Protein AF-A0A4T0P4G0-F1 (afdb_monomer_lite)

Secondary structure (DSSP, 8-state):
---TT-TT-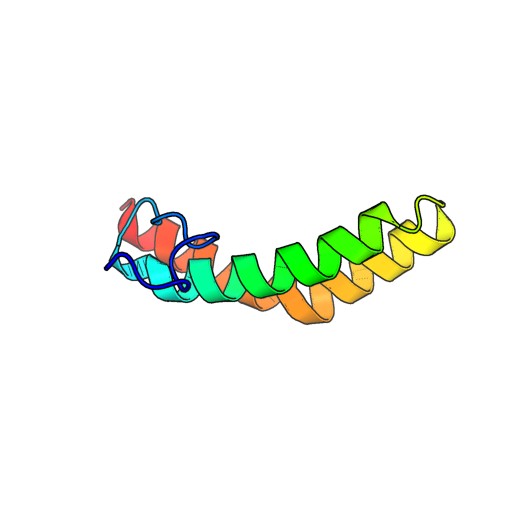PPPSSGGGHHHHHHHHHHHHHHHHHHHHT-SHHHHHHHHHHHIIIIIHHHHHHHHHHHHHT-

Radius of gyration: 14.37 Å; chains: 1; bounding box: 45×16×38 Å

Organism: NCBI:txid1708541

Foldseek 3Di:
DPDPPPVQQDADPDNVLSVLVSLLSVQCVVLVVVCVVDPDPVVVVVSVVVCCVGRVVSVVVSVVVVVVVVD

Structure (mmCIF, N/CA/C/O backbone):
data_AF-A0A4T0P4G0-F1
#
_entry.id   AF-A0A4T0P4G0-F1
#
loop_
_atom_site.group_PDB
_atom_site.id
_atom_site.type_symbol
_atom_site.label_atom_id
_atom_site.label_alt_id
_atom_site.label_comp_id
_atom_site.label_asym_id
_atom_site.label_entity_id
_atom_site.label_seq_id
_atom_site.pdbx_PDB_ins_code
_atom_site.Cartn_x
_atom_site.Cartn_y
_atom_site.Cartn_z
_atom_site.occupancy
_atom_site.B_iso_or_equiv
_atom_site.auth_seq_id
_atom_site.auth_comp_id
_atom_site.auth_asym_id
_atom_site.auth_atom_id
_atom_site.pdbx_PDB_model_num
ATOM 1 N N . MET A 1 1 ? -29.731 -7.278 -7.154 1.00 36.12 1 MET A N 1
ATOM 2 C CA . MET A 1 1 ? -28.837 -6.282 -7.780 1.00 36.12 1 MET A CA 1
ATOM 3 C C . MET A 1 1 ? -27.645 -6.117 -6.855 1.00 36.12 1 MET A C 1
ATOM 5 O O . MET A 1 1 ? -27.654 -5.246 -6.000 1.00 36.12 1 MET A O 1
ATOM 9 N N . THR A 1 2 ? -26.678 -7.028 -6.923 1.00 44.88 2 THR A N 1
ATOM 10 C CA . THR A 1 2 ? -25.392 -6.842 -6.244 1.00 44.88 2 THR A CA 1
ATOM 11 C C . THR A 1 2 ? -24.595 -5.890 -7.124 1.00 44.88 2 THR A C 1
ATOM 13 O O . THR A 1 2 ? -24.218 -6.264 -8.233 1.00 44.88 2 THR A O 1
ATOM 16 N N . SER A 1 3 ? -24.481 -4.632 -6.696 1.00 46.78 3 SER A N 1
ATOM 17 C CA . SER A 1 3 ? -23.747 -3.589 -7.412 1.00 46.78 3 SER A CA 1
ATOM 18 C C . SER A 1 3 ? -22.354 -4.078 -7.800 1.00 46.78 3 SER A C 1
ATOM 20 O O . SER A 1 3 ? -21.659 -4.688 -6.990 1.00 46.78 3 SER A O 1
ATOM 22 N N . GLU A 1 4 ? -21.922 -3.720 -9.007 1.00 48.47 4 GLU A N 1
ATOM 23 C CA . GLU A 1 4 ? -20.583 -3.923 -9.585 1.00 48.47 4 GLU A CA 1
ATOM 24 C C . GLU A 1 4 ? -19.414 -3.360 -8.728 1.00 48.47 4 GLU A C 1
ATOM 26 O O . GLU A 1 4 ? -18.264 -3.379 -9.149 1.00 48.47 4 GLU A O 1
ATOM 31 N N . SER A 1 5 ? -19.674 -2.880 -7.504 1.00 54.62 5 SER A N 1
ATOM 32 C CA . SER A 1 5 ? -18.717 -2.290 -6.559 1.00 54.62 5 SER A CA 1
ATOM 33 C C . SER A 1 5 ? -18.128 -3.252 -5.513 1.00 54.62 5 SER A C 1
ATOM 35 O O . SER A 1 5 ? -17.322 -2.808 -4.693 1.00 54.62 5 SER A O 1
ATOM 37 N N . GLU A 1 6 ? -18.554 -4.519 -5.484 1.00 55.72 6 GLU A N 1
ATOM 38 C CA . GLU A 1 6 ? -18.189 -5.509 -4.446 1.00 55.72 6 GLU A CA 1
ATOM 39 C C . GLU A 1 6 ? -17.020 -6.425 -4.853 1.00 55.72 6 GLU A C 1
ATOM 41 O O . GLU A 1 6 ? -16.342 -6.996 -3.999 1.00 55.72 6 GLU A O 1
ATOM 46 N N . PHE A 1 7 ? -16.747 -6.556 -6.156 1.00 52.44 7 PHE A N 1
ATOM 47 C CA . PHE A 1 7 ? -15.705 -7.444 -6.676 1.00 52.44 7 PHE A CA 1
ATOM 48 C C . PHE A 1 7 ? -14.318 -6.821 -6.440 1.00 52.44 7 PHE A C 1
ATOM 50 O O . PHE A 1 7 ? -13.786 -6.098 -7.278 1.00 52.44 7 PHE A O 1
ATOM 57 N N . GLY A 1 8 ? -13.774 -7.030 -5.239 1.00 58.03 8 GLY A N 1
ATOM 58 C CA . GLY A 1 8 ? -12.469 -6.515 -4.807 1.00 58.03 8 GLY A CA 1
ATOM 59 C C . GLY A 1 8 ? -12.459 -5.856 -3.426 1.00 58.03 8 GLY A C 1
ATOM 60 O O . GLY A 1 8 ? -11.393 -5.461 -2.962 1.00 58.03 8 GLY A O 1
ATOM 61 N N . LYS A 1 9 ? -13.613 -5.740 -2.755 1.00 70.31 9 LYS A N 1
ATOM 62 C CA . LYS A 1 9 ? -13.700 -5.246 -1.374 1.00 70.31 9 LYS A CA 1
ATOM 63 C C . LYS A 1 9 ? -13.990 -6.400 -0.427 1.00 70.31 9 LYS A C 1
ATOM 65 O O . LYS A 1 9 ? -15.140 -6.687 -0.108 1.00 70.31 9 LYS A O 1
ATOM 70 N N . SER A 1 10 ? -12.935 -7.066 0.021 1.00 84.88 10 SER A N 1
ATOM 71 C CA . SER A 1 10 ? -13.057 -8.016 1.126 1.00 84.88 10 SER A CA 1
ATOM 72 C C . SER A 1 10 ? -13.228 -7.247 2.432 1.00 84.88 10 SER A C 1
ATOM 74 O O . SER A 1 10 ? -12.507 -6.278 2.675 1.00 84.88 10 SER A O 1
ATOM 76 N N . ALA A 1 11 ? -14.151 -7.689 3.285 1.00 89.25 11 ALA A N 1
ATOM 77 C CA . ALA A 1 11 ? -14.285 -7.122 4.619 1.00 89.25 11 ALA A CA 1
ATOM 78 C C . ALA A 1 11 ? -12.974 -7.282 5.411 1.00 89.25 11 ALA A C 1
ATOM 80 O O . ALA A 1 11 ? -12.260 -8.282 5.288 1.00 89.25 11 ALA A O 1
ATOM 81 N N . SER A 1 12 ? -12.652 -6.266 6.203 1.00 91.31 12 SER A N 1
ATOM 82 C CA . SER A 1 12 ? -11.612 -6.305 7.224 1.00 91.31 12 SER A CA 1
ATOM 83 C C . SER A 1 12 ? -12.063 -7.161 8.416 1.00 91.31 12 SER A C 1
ATOM 85 O O . SER A 1 12 ? -13.255 -7.425 8.580 1.00 91.31 12 SER A O 1
ATOM 87 N N . LEU A 1 13 ? -11.106 -7.586 9.251 1.00 90.31 13 LEU A N 1
ATOM 88 C CA . LEU A 1 13 ? -11.381 -8.304 10.502 1.00 90.31 13 LEU A CA 1
ATOM 89 C C . LEU A 1 13 ? -12.259 -7.471 11.446 1.00 90.31 13 LEU A C 1
ATOM 91 O O . LEU A 1 13 ? -13.240 -7.980 11.977 1.00 90.31 13 LEU A O 1
ATOM 95 N N . ASP A 1 14 ? -11.934 -6.185 11.594 1.00 90.25 14 ASP A N 1
ATOM 96 C CA . ASP A 1 14 ? -12.827 -5.188 12.180 1.00 90.25 14 ASP A CA 1
ATOM 97 C C . ASP A 1 14 ? -13.456 -4.345 11.063 1.00 90.25 14 ASP A C 1
ATOM 99 O O . ASP A 1 14 ? -12.754 -3.767 10.223 1.00 90.25 14 ASP A O 1
ATOM 103 N N . SER A 1 15 ? -14.789 -4.267 11.072 1.00 91.56 15 SER A N 1
ATOM 104 C CA . SER A 1 15 ? -15.585 -3.461 10.147 1.00 91.56 15 SER A CA 1
ATOM 105 C C . SER A 1 15 ? -15.25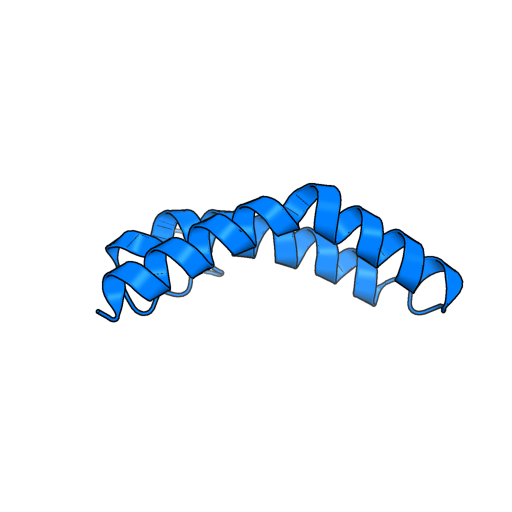8 -1.964 10.185 1.00 91.56 15 SER A C 1
ATOM 107 O O . SER A 1 15 ? -15.368 -1.303 9.149 1.00 91.56 15 SER A O 1
ATOM 109 N N . SER A 1 16 ? -14.801 -1.438 11.328 1.00 93.25 16 SER A N 1
ATOM 110 C CA . SER A 1 16 ? -14.352 -0.047 11.473 1.00 93.25 16 SER A CA 1
ATOM 111 C C . SER A 1 16 ? -13.140 0.262 10.583 1.00 93.25 16 SER A C 1
ATOM 113 O O . SER A 1 16 ? -12.963 1.396 10.137 1.00 93.25 16 SER A O 1
ATOM 115 N N . CYS A 1 17 ? -12.360 -0.765 10.225 1.00 95.88 17 CYS A N 1
ATOM 116 C CA . CYS A 1 17 ? -11.172 -0.644 9.386 1.00 95.88 17 CYS A CA 1
ATOM 117 C C . CYS A 1 17 ? -11.432 -0.865 7.888 1.00 95.88 17 CYS A C 1
ATOM 119 O O . CYS A 1 17 ? -10.493 -0.794 7.089 1.00 95.88 17 CYS A O 1
ATOM 121 N N . ASN A 1 18 ? -12.684 -1.105 7.473 1.00 93.06 18 ASN A N 1
ATOM 122 C CA . ASN A 1 18 ? -13.029 -1.381 6.073 1.00 93.06 18 ASN A CA 1
ATOM 123 C C . ASN A 1 18 ? -12.593 -0.263 5.117 1.00 93.06 18 ASN A C 1
ATOM 125 O O . ASN A 1 18 ? -12.092 -0.548 4.031 1.00 93.06 18 ASN A O 1
ATOM 129 N N . ASP A 1 19 ? -12.743 1.005 5.499 1.00 94.75 19 ASP A N 1
ATOM 130 C CA . ASP A 1 19 ? -12.368 2.121 4.624 1.00 94.75 19 ASP A CA 1
ATOM 131 C C . ASP A 1 19 ? -10.852 2.236 4.444 1.00 94.75 19 ASP A C 1
ATOM 133 O O . ASP A 1 19 ? -10.378 2.453 3.322 1.00 94.75 19 ASP A O 1
ATOM 137 N N . PHE A 1 20 ? -10.084 2.007 5.514 1.00 95.88 20 PHE A N 1
ATOM 138 C CA . PHE A 1 20 ? -8.623 1.966 5.448 1.00 95.88 20 PHE A CA 1
ATOM 139 C C . PHE A 1 20 ? -8.138 0.787 4.602 1.00 95.88 20 PHE A C 1
ATOM 141 O O . PHE A 1 20 ? -7.306 0.981 3.713 1.00 95.88 20 PHE A O 1
ATOM 148 N N . LYS A 1 21 ? -8.721 -0.402 4.801 1.00 95.44 21 LYS A N 1
ATOM 149 C CA . LYS A 1 21 ? -8.445 -1.587 3.983 1.00 95.44 21 LYS A CA 1
ATOM 150 C C . LYS A 1 21 ? -8.728 -1.324 2.509 1.00 95.44 21 LYS A C 1
ATOM 152 O O . LYS A 1 21 ? -7.862 -1.519 1.667 1.00 95.44 21 LYS A O 1
ATOM 157 N N . ASN A 1 22 ? -9.917 -0.814 2.196 1.00 94.56 22 ASN A N 1
ATOM 158 C CA . ASN A 1 22 ? -10.335 -0.540 0.825 1.00 94.56 22 ASN A CA 1
ATOM 159 C C . ASN A 1 22 ? -9.415 0.473 0.127 1.00 94.56 22 ASN A C 1
ATOM 161 O O . ASN A 1 22 ? -9.193 0.379 -1.081 1.00 94.56 22 ASN A O 1
ATOM 165 N N . ALA A 1 23 ? -8.911 1.474 0.856 1.00 95.12 23 ALA A N 1
ATOM 166 C CA . ALA A 1 23 ? -7.946 2.431 0.324 1.00 95.12 23 ALA A CA 1
ATOM 167 C C . ALA A 1 23 ? -6.586 1.773 0.046 1.00 95.12 23 ALA A C 1
ATOM 169 O O . ALA A 1 23 ? -6.019 1.996 -1.026 1.00 95.12 23 ALA A O 1
ATOM 170 N N . TYR A 1 24 ? -6.099 0.946 0.973 1.00 96.69 24 TYR A N 1
ATOM 171 C CA . TYR A 1 24 ? -4.860 0.192 0.804 1.00 96.69 24 TYR A CA 1
ATOM 172 C C . TYR A 1 24 ? -4.944 -0.803 -0.361 1.00 96.69 24 TYR A C 1
ATOM 174 O O . TYR A 1 24 ? -4.117 -0.724 -1.267 1.00 96.69 24 TYR A O 1
ATOM 182 N N . ASP A 1 25 ? -5.970 -1.658 -0.396 1.00 95.56 25 ASP A N 1
ATOM 183 C CA . ASP A 1 25 ? -6.148 -2.702 -1.415 1.00 95.56 25 ASP A CA 1
ATOM 184 C C . ASP A 1 25 ? -6.182 -2.104 -2.833 1.00 95.56 25 ASP A C 1
ATOM 186 O O . ASP A 1 25 ? -5.542 -2.620 -3.748 1.00 95.56 25 ASP A O 1
ATOM 190 N N . ARG A 1 26 ? -6.861 -0.959 -3.022 1.00 94.56 26 ARG A N 1
ATOM 191 C CA . ARG A 1 26 ? -6.869 -0.246 -4.314 1.00 94.56 26 ARG A CA 1
ATOM 192 C C . ARG A 1 26 ? -5.473 0.196 -4.749 1.00 94.56 26 ARG A C 1
ATOM 194 O O . ARG A 1 26 ? -5.137 0.048 -5.920 1.00 94.56 26 ARG A O 1
ATOM 201 N N . CYS A 1 27 ? -4.685 0.752 -3.830 1.00 96.31 27 CYS A N 1
ATOM 202 C CA . CYS A 1 27 ? -3.322 1.188 -4.129 1.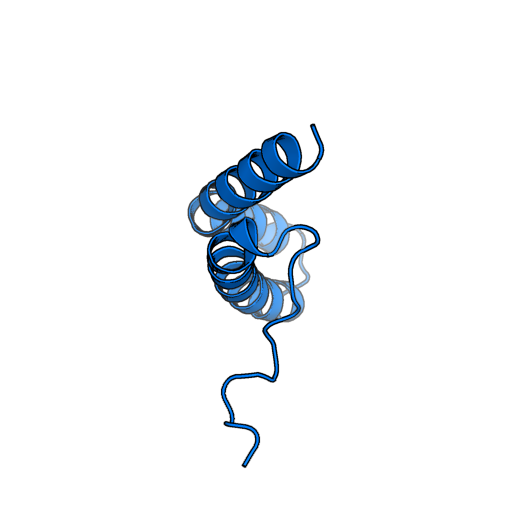00 96.31 27 CYS A CA 1
ATOM 203 C C . CYS A 1 27 ? -2.417 -0.008 -4.428 1.00 96.31 27 CYS A C 1
ATOM 205 O O . CYS A 1 27 ? -1.720 -0.026 -5.442 1.00 96.31 27 CYS A O 1
ATOM 207 N N . PHE A 1 28 ? -2.468 -1.022 -3.559 1.00 96.00 28 PHE A N 1
ATOM 208 C CA . PHE A 1 28 ? -1.647 -2.217 -3.664 1.00 96.00 28 PHE A CA 1
ATOM 209 C C . PHE A 1 28 ? -1.899 -2.950 -4.977 1.00 96.00 28 PHE A C 1
ATOM 211 O O . PHE A 1 28 ? -0.939 -3.224 -5.684 1.00 96.00 28 PHE A O 1
ATOM 218 N N . ASN A 1 29 ? -3.157 -3.202 -5.349 1.00 93.88 29 ASN A N 1
ATOM 219 C CA . ASN A 1 29 ? -3.467 -3.945 -6.573 1.00 93.88 29 ASN A CA 1
ATOM 220 C C . ASN A 1 29 ? -2.941 -3.223 -7.826 1.00 93.88 29 ASN A C 1
ATOM 222 O O . ASN A 1 29 ? -2.287 -3.843 -8.655 1.00 93.88 29 ASN A O 1
ATOM 226 N N . GLN A 1 30 ? -3.105 -1.895 -7.916 1.00 92.75 30 GLN A N 1
ATOM 227 C CA . GLN A 1 30 ? -2.563 -1.106 -9.036 1.00 92.75 30 GLN A CA 1
ATOM 228 C C . GLN A 1 30 ? -1.032 -1.128 -9.112 1.00 92.75 30 GLN A C 1
ATOM 230 O O . GLN A 1 30 ? -0.452 -1.052 -10.198 1.00 92.75 30 GLN A O 1
ATOM 235 N N . TRP A 1 31 ? -0.366 -1.158 -7.960 1.00 94.00 31 TRP A N 1
ATOM 236 C CA . TRP A 1 31 ? 1.081 -1.319 -7.895 1.00 94.00 31 TRP A CA 1
ATOM 237 C C . TRP A 1 31 ? 1.499 -2.746 -8.274 1.00 94.00 31 TRP A C 1
ATOM 239 O O . TRP A 1 31 ? 2.444 -2.927 -9.042 1.00 94.00 31 TRP A O 1
ATOM 249 N N . PHE A 1 32 ? 0.772 -3.744 -7.775 1.00 92.88 32 PHE A N 1
ATOM 250 C CA . PHE A 1 32 ? 1.088 -5.155 -7.928 1.00 92.88 32 PHE A CA 1
ATOM 251 C C . PHE A 1 32 ? 0.948 -5.620 -9.378 1.00 92.88 32 PHE A C 1
ATOM 253 O O . PHE A 1 32 ? 1.820 -6.336 -9.861 1.00 92.88 32 PHE A O 1
ATOM 260 N N . ASP A 1 33 ? -0.055 -5.128 -10.110 1.00 90.25 33 ASP A N 1
ATOM 261 C CA . ASP A 1 33 ? -0.198 -5.395 -11.547 1.00 90.25 33 ASP A CA 1
ATOM 262 C C . ASP A 1 33 ? 1.088 -5.019 -12.311 1.00 90.25 33 ASP A C 1
ATOM 264 O O . ASP A 1 33 ? 1.649 -5.822 -13.056 1.00 90.25 33 ASP A O 1
ATOM 268 N N . LYS A 1 34 ? 1.643 -3.832 -12.034 1.00 86.25 34 LYS A N 1
ATOM 269 C CA . LYS A 1 34 ? 2.888 -3.349 -12.662 1.00 86.25 34 LYS A CA 1
ATOM 270 C C . LYS A 1 34 ? 4.127 -4.101 -12.191 1.00 86.25 34 LYS A C 1
ATOM 272 O O . LYS A 1 34 ? 5.093 -4.236 -12.943 1.00 86.25 34 LYS A O 1
ATOM 277 N N . TYR A 1 35 ? 4.122 -4.544 -10.936 1.00 88.12 35 TYR A N 1
ATOM 278 C CA . TYR A 1 35 ? 5.185 -5.375 -10.384 1.00 88.12 35 TYR A CA 1
ATOM 279 C C . TYR A 1 35 ? 5.260 -6.720 -11.122 1.00 88.12 35 TYR A C 1
ATOM 281 O O . TYR A 1 35 ? 6.351 -7.152 -11.500 1.00 88.12 35 TYR A O 1
ATOM 289 N N . LEU A 1 36 ? 4.108 -7.341 -11.402 1.00 87.94 36 LEU A N 1
ATOM 290 C CA . LEU A 1 36 ? 4.022 -8.601 -12.146 1.00 87.94 36 LEU A CA 1
ATOM 291 C C . LEU A 1 36 ? 4.466 -8.462 -13.610 1.00 87.94 36 LEU A C 1
ATOM 293 O O . LEU A 1 36 ? 5.127 -9.358 -14.133 1.00 87.94 36 LEU A O 1
ATOM 297 N N . GLU A 1 37 ? 4.162 -7.338 -14.265 1.00 83.88 37 GLU A N 1
ATOM 298 C CA . GLU A 1 37 ? 4.547 -7.080 -15.664 1.00 83.88 37 GLU A CA 1
ATOM 299 C C . GLU A 1 37 ? 6.070 -6.987 -15.887 1.00 83.88 37 GLU A C 1
ATOM 301 O O . GLU A 1 37 ? 6.554 -7.153 -17.012 1.00 83.88 37 GLU A O 1
ATOM 306 N N . HIS A 1 38 ? 6.856 -6.701 -14.843 1.00 69.75 38 HIS A N 1
ATOM 307 C CA . HIS A 1 38 ? 8.247 -6.265 -14.993 1.00 69.75 38 HIS A CA 1
ATOM 308 C C . HIS A 1 38 ? 9.224 -6.933 -14.020 1.00 69.75 38 HIS A C 1
ATOM 310 O O . HIS A 1 38 ? 9.997 -6.261 -13.335 1.00 69.75 38 HIS A O 1
ATOM 316 N N . TYR A 1 39 ? 9.249 -8.267 -14.019 1.00 67.00 39 TYR A N 1
ATOM 317 C CA . TYR A 1 39 ? 10.093 -9.077 -13.135 1.00 67.00 39 TYR A CA 1
ATOM 318 C C . TYR A 1 39 ? 11.592 -9.059 -13.522 1.00 67.00 39 TYR A C 1
ATOM 320 O O . TYR A 1 39 ? 12.150 -10.038 -14.017 1.00 67.00 39 TYR A O 1
ATOM 328 N N . SER A 1 40 ? 12.273 -7.929 -13.310 1.00 76.62 40 SER A N 1
ATOM 329 C CA . SER A 1 40 ? 13.739 -7.826 -13.350 1.00 76.62 40 SER A CA 1
ATOM 330 C C . SER A 1 40 ? 14.272 -7.132 -12.096 1.00 76.62 40 SER A C 1
ATOM 332 O O . SER A 1 40 ? 13.606 -6.279 -11.516 1.00 76.62 40 SER A O 1
ATOM 334 N N . GLN A 1 41 ? 15.487 -7.479 -11.662 1.00 71.25 41 GLN A N 1
ATOM 335 C CA . GLN A 1 41 ? 16.026 -7.035 -1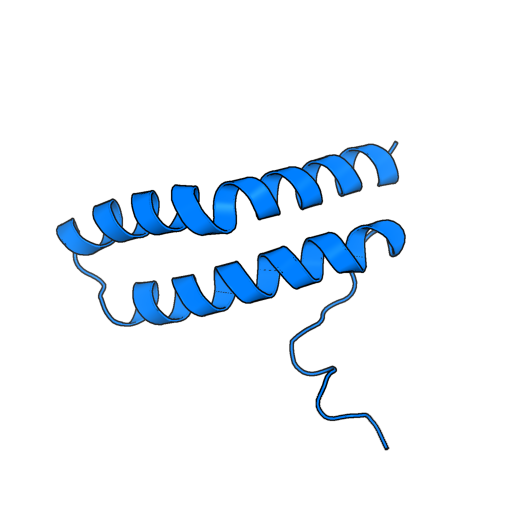0.369 1.00 71.25 41 GLN A CA 1
ATOM 336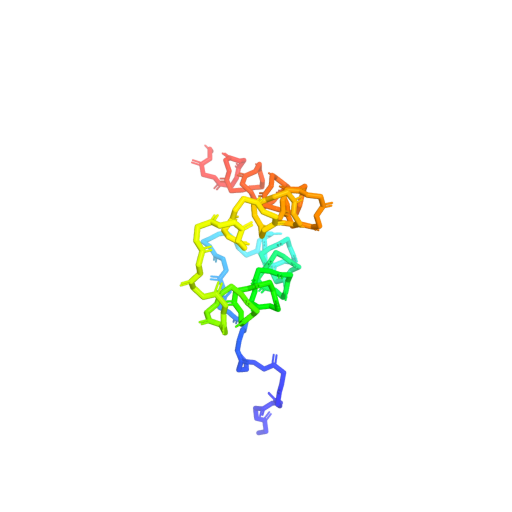 C C . GLN A 1 41 ? 16.105 -5.505 -10.221 1.00 71.25 41 GLN A C 1
ATOM 338 O O . GLN A 1 41 ? 15.721 -4.966 -9.189 1.00 71.25 41 GLN A O 1
ATOM 343 N N . GLN A 1 42 ? 16.478 -4.792 -11.288 1.00 73.31 42 GLN A N 1
ATOM 344 C CA . GLN A 1 42 ? 16.488 -3.323 -11.320 1.00 73.31 42 GLN A CA 1
ATOM 345 C C . GLN A 1 42 ? 15.077 -2.710 -11.228 1.00 73.31 42 GLN A C 1
ATOM 347 O O . GLN A 1 42 ? 14.893 -1.620 -10.688 1.00 73.31 42 GLN A O 1
ATOM 352 N N . ARG A 1 43 ? 14.061 -3.398 -11.763 1.00 77.94 43 ARG A N 1
ATOM 353 C CA . ARG A 1 43 ? 12.660 -2.955 -11.714 1.00 77.94 43 ARG A CA 1
ATOM 354 C C . ARG A 1 43 ? 12.017 -3.277 -10.367 1.00 77.94 43 ARG A C 1
ATOM 356 O O . ARG A 1 43 ? 11.116 -2.551 -9.963 1.00 77.94 43 ARG A O 1
ATOM 363 N N . ILE A 1 44 ? 12.515 -4.290 -9.653 1.00 79.00 44 ILE A N 1
ATOM 364 C CA . ILE A 1 44 ? 12.081 -4.625 -8.292 1.00 79.00 44 ILE A CA 1
ATOM 365 C C . ILE A 1 44 ? 12.422 -3.488 -7.319 1.00 79.00 44 ILE A C 1
ATOM 367 O O . ILE A 1 44 ? 11.524 -3.033 -6.620 1.00 79.00 44 ILE A O 1
ATOM 371 N N . GLU A 1 45 ? 13.657 -2.972 -7.313 1.00 81.19 45 GLU A N 1
ATOM 372 C CA . GLU A 1 45 ? 14.048 -1.865 -6.415 1.00 81.19 45 GLU A CA 1
ATOM 373 C C . GLU A 1 45 ? 13.205 -0.601 -6.648 1.00 81.19 45 GLU A C 1
ATOM 375 O O . GLU A 1 45 ? 12.624 -0.054 -5.710 1.00 81.19 45 GLU A O 1
ATOM 380 N N . GLN A 1 46 ? 13.040 -0.191 -7.910 1.00 83.81 46 GLN A N 1
ATOM 381 C CA . GLN A 1 46 ? 12.180 0.946 -8.268 1.00 83.81 46 GLN A CA 1
ATOM 382 C C . GLN A 1 46 ? 10.709 0.703 -7.902 1.00 83.81 46 GLN A C 1
ATOM 384 O O . GLN A 1 46 ? 9.991 1.631 -7.512 1.00 83.81 46 GLN A O 1
ATOM 389 N N . SER A 1 47 ? 10.244 -0.543 -8.023 1.00 88.50 47 SER A N 1
ATOM 390 C CA . SER A 1 47 ? 8.896 -0.923 -7.612 1.00 88.50 47 SER A CA 1
ATOM 391 C C . SER A 1 47 ? 8.724 -0.781 -6.102 1.00 88.50 47 SER A C 1
ATOM 393 O O . SER A 1 47 ? 7.698 -0.259 -5.670 1.00 88.50 47 SER A O 1
ATOM 395 N N . THR A 1 48 ? 9.724 -1.163 -5.304 1.00 88.88 48 THR A N 1
ATOM 396 C CA . THR A 1 48 ? 9.713 -1.001 -3.843 1.00 88.88 48 THR A CA 1
ATOM 397 C C . THR A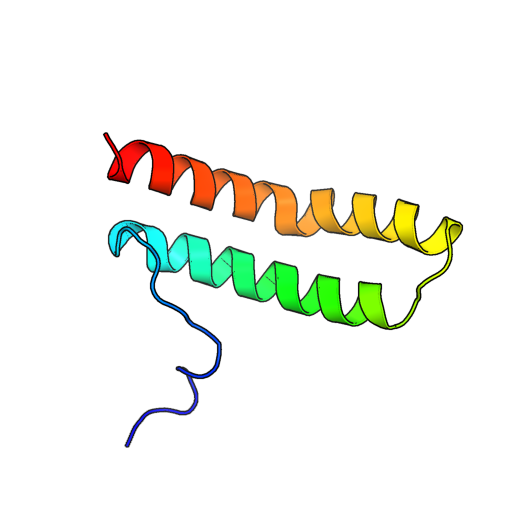 1 48 ? 9.627 0.470 -3.438 1.00 88.88 48 THR A C 1
ATOM 399 O O . THR A 1 48 ? 8.761 0.835 -2.648 1.00 88.88 48 THR A O 1
ATOM 402 N N . GLU A 1 49 ? 10.443 1.353 -4.021 1.00 92.25 49 GLU A N 1
ATOM 403 C CA . GLU A 1 49 ? 10.358 2.796 -3.734 1.00 92.25 49 GLU A CA 1
ATOM 404 C C . GLU A 1 49 ? 8.987 3.378 -4.107 1.00 92.25 49 GLU A C 1
ATOM 406 O O . GLU A 1 49 ? 8.406 4.185 -3.374 1.00 92.25 49 GLU A O 1
ATOM 411 N N . THR A 1 50 ? 8.441 2.938 -5.244 1.00 92.56 50 THR A N 1
ATOM 412 C CA . THR A 1 50 ? 7.112 3.349 -5.710 1.00 92.56 50 THR A CA 1
ATOM 413 C C . THR A 1 50 ? 6.009 2.862 -4.767 1.00 92.56 50 THR A C 1
ATOM 415 O O . THR A 1 50 ? 5.054 3.603 -4.518 1.00 92.56 50 THR A O 1
ATOM 418 N N . TYR A 1 51 ? 6.132 1.647 -4.225 1.00 96.00 51 TYR A N 1
ATOM 419 C CA . TYR A 1 51 ? 5.221 1.116 -3.211 1.00 96.00 51 TYR A CA 1
ATOM 420 C C . TYR A 1 51 ? 5.250 1.966 -1.944 1.00 96.00 51 TYR A C 1
ATOM 422 O O . TYR A 1 51 ? 4.205 2.454 -1.511 1.00 96.00 51 TYR A O 1
ATOM 430 N N . GLU A 1 52 ? 6.436 2.192 -1.378 1.00 95.81 52 GLU A N 1
ATOM 431 C CA . GLU A 1 52 ? 6.580 2.920 -0.115 1.00 95.81 52 GLU A CA 1
ATOM 432 C C . GLU A 1 52 ? 6.023 4.341 -0.220 1.00 95.81 52 GLU A C 1
ATOM 434 O O . GLU A 1 52 ? 5.252 4.787 0.634 1.00 95.81 52 GLU A O 1
ATOM 439 N N . LYS A 1 53 ? 6.324 5.027 -1.328 1.00 95.25 53 LYS A N 1
ATOM 440 C CA . LYS A 1 53 ? 5.845 6.388 -1.584 1.00 95.25 53 LYS A CA 1
ATOM 441 C C . LYS A 1 53 ? 4.320 6.482 -1.697 1.00 95.25 53 LYS A C 1
ATOM 443 O O . LYS A 1 53 ? 3.749 7.481 -1.261 1.00 95.25 53 LYS A O 1
ATOM 448 N N . ASN A 1 54 ? 3.668 5.492 -2.309 1.00 94.44 54 ASN A N 1
ATOM 449 C CA . ASN A 1 54 ? 2.256 5.600 -2.694 1.00 94.44 54 ASN A CA 1
ATOM 450 C C . ASN A 1 54 ? 1.308 4.826 -1.771 1.00 94.44 54 ASN A C 1
ATOM 452 O O . ASN A 1 54 ? 0.216 5.307 -1.472 1.00 94.44 54 ASN A O 1
ATOM 456 N N . CYS A 1 55 ? 1.710 3.637 -1.321 1.00 97.44 55 CYS A N 1
ATOM 457 C CA . CYS A 1 55 ? 0.855 2.705 -0.588 1.00 97.44 55 CYS A CA 1
ATOM 458 C C . CYS A 1 55 ? 1.313 2.472 0.860 1.00 97.44 55 CYS A C 1
ATOM 460 O O . CYS A 1 55 ? 0.470 2.153 1.700 1.00 97.44 55 CYS A O 1
ATOM 462 N N . GLY A 1 56 ? 2.596 2.685 1.188 1.00 96.81 56 GLY A N 1
ATOM 463 C CA . GLY A 1 56 ? 3.145 2.420 2.528 1.00 96.81 56 GLY A CA 1
ATOM 464 C C . GLY A 1 56 ? 2.404 3.160 3.651 1.00 96.81 56 GLY A C 1
ATOM 465 O O . GLY A 1 56 ? 2.012 2.570 4.658 1.00 96.81 56 GLY A O 1
ATOM 466 N N . GLY A 1 57 ? 2.085 4.441 3.441 1.00 97.75 57 GLY A N 1
ATOM 467 C CA . GLY A 1 57 ? 1.295 5.225 4.399 1.00 97.75 57 GLY A CA 1
ATOM 468 C C . GLY A 1 57 ? -0.160 4.758 4.561 1.00 97.75 57 GLY A C 1
ATOM 469 O O . GLY A 1 57 ? -0.743 4.939 5.629 1.00 97.75 57 GLY A O 1
ATOM 470 N N . LEU A 1 58 ? -0.755 4.150 3.528 1.00 97.69 58 LEU A N 1
ATOM 471 C CA . LEU A 1 58 ? -2.106 3.577 3.600 1.00 97.69 58 LEU A CA 1
ATOM 472 C C . LEU A 1 58 ? -2.097 2.260 4.373 1.00 97.69 58 LEU A C 1
ATOM 474 O O . LEU A 1 58 ? -2.967 2.052 5.216 1.00 97.69 58 LEU A O 1
ATOM 478 N N . PHE A 1 59 ? -1.083 1.422 4.131 1.00 97.31 59 PHE A N 1
ATOM 479 C CA . PHE A 1 59 ? -0.877 0.197 4.897 1.00 97.31 59 PHE A CA 1
ATOM 480 C C . PHE A 1 59 ? -0.737 0.505 6.384 1.00 97.31 59 PHE A C 1
ATOM 482 O O . PHE A 1 59 ? -1.445 -0.080 7.193 1.00 97.31 59 PHE A O 1
ATOM 489 N N . LYS A 1 60 ? 0.098 1.492 6.736 1.00 97.56 60 LYS A N 1
ATOM 490 C CA . LYS A 1 60 ? 0.302 1.899 8.130 1.00 97.56 60 LYS A CA 1
ATOM 491 C C . LYS A 1 60 ? -1.014 2.250 8.832 1.00 97.56 60 LYS A C 1
ATOM 493 O O . LYS A 1 60 ? -1.287 1.710 9.895 1.00 97.56 60 LYS A O 1
ATOM 498 N N . LYS A 1 61 ? -1.856 3.084 8.211 1.00 96.81 61 LYS A N 1
ATOM 499 C CA . LYS A 1 61 ? -3.168 3.463 8.772 1.00 96.81 61 LYS A CA 1
ATOM 500 C C . LYS A 1 61 ? -4.100 2.265 8.954 1.00 96.81 61 LYS A C 1
ATOM 502 O O . LYS A 1 61 ? -4.826 2.197 9.940 1.00 96.81 61 LYS A O 1
ATOM 507 N N . TYR A 1 62 ? -4.105 1.340 7.995 1.00 96.56 62 TYR A N 1
ATOM 508 C CA . TYR A 1 62 ? -4.902 0.120 8.098 1.00 96.56 62 TYR A CA 1
ATOM 509 C C . TYR A 1 62 ? -4.405 -0.784 9.234 1.00 96.56 62 TYR A C 1
ATOM 511 O O . TYR A 1 62 ? -5.212 -1.220 10.051 1.00 96.56 62 TYR A O 1
ATOM 519 N N . SER A 1 63 ? -3.092 -1.001 9.331 1.00 95.44 63 SER A N 1
ATOM 520 C CA . SER A 1 63 ? -2.474 -1.805 10.390 1.00 95.44 63 SER A CA 1
ATOM 521 C C . SER A 1 63 ? -2.722 -1.218 11.781 1.00 95.44 63 SER A C 1
ATOM 523 O O . SER A 1 63 ? -3.144 -1.946 12.671 1.00 95.44 63 SER A O 1
ATOM 525 N N . GLU A 1 64 ? -2.565 0.098 11.953 1.00 95.62 64 GLU A N 1
ATOM 526 C CA . GLU A 1 64 ? -2.867 0.789 13.217 1.00 95.62 64 GLU A CA 1
ATOM 527 C C . GLU A 1 64 ? -4.344 0.632 13.619 1.00 95.62 64 GLU A C 1
ATOM 529 O O . GLU A 1 64 ? -4.648 0.408 14.788 1.00 95.62 64 GLU A O 1
ATOM 534 N N . CYS A 1 65 ? -5.272 0.702 12.657 1.00 95.62 65 CYS A N 1
ATOM 535 C CA . CYS A 1 65 ? -6.691 0.465 12.927 1.00 95.62 65 CYS A CA 1
ATOM 536 C C . CYS A 1 65 ? -6.943 -0.961 13.440 1.00 95.62 65 CYS A C 1
ATOM 538 O O . CYS A 1 65 ? -7.686 -1.149 14.401 1.00 95.62 65 CYS A O 1
ATOM 540 N N . LEU A 1 66 ? -6.297 -1.962 12.834 1.00 92.88 66 LEU A N 1
ATOM 541 C CA . LEU A 1 66 ? -6.428 -3.353 13.266 1.00 92.88 66 LEU A CA 1
ATOM 542 C C . LEU A 1 66 ? -5.845 -3.593 14.659 1.00 92.88 66 LEU A C 1
ATOM 544 O O . LEU A 1 66 ? -6.447 -4.317 15.441 1.00 92.88 66 LEU A O 1
ATOM 548 N N . GLU A 1 67 ? -4.697 -2.999 14.981 1.00 89.06 67 GLU A N 1
ATOM 549 C CA . GLU A 1 67 ? -4.091 -3.131 16.313 1.00 89.06 67 GLU A CA 1
ATOM 550 C C . GLU A 1 67 ? -5.014 -2.583 17.413 1.00 89.06 67 GLU A C 1
ATOM 552 O O . GLU A 1 67 ? -5.141 -3.191 18.478 1.00 89.06 67 GLU A O 1
ATOM 557 N N . VAL A 1 68 ? -5.720 -1.483 17.131 1.00 78.69 68 VAL A N 1
ATOM 558 C CA . VAL A 1 68 ? -6.745 -0.929 18.028 1.00 78.69 68 VAL A CA 1
ATOM 559 C C . VAL A 1 68 ? -7.988 -1.822 18.093 1.00 78.69 68 VAL A C 1
ATOM 561 O O . VAL A 1 68 ? -8.508 -2.035 19.181 1.00 78.69 68 VAL A O 1
ATOM 564 N N . GLY A 1 69 ? -8.458 -2.361 16.964 1.00 65.44 69 GLY A N 1
ATOM 565 C CA . GLY A 1 69 ? -9.648 -3.224 16.917 1.00 65.44 69 GLY A CA 1
ATOM 566 C C . GLY A 1 69 ? -9.453 -4.630 17.506 1.00 65.44 69 GLY A C 1
ATOM 567 O O . GLY A 1 69 ? -10.433 -5.321 17.778 1.00 65.44 69 GLY A O 1
ATOM 568 N N . LEU A 1 70 ? -8.203 -5.070 17.697 1.00 63.62 70 LEU A N 1
ATOM 569 C CA . LEU A 1 70 ? -7.840 -6.368 18.287 1.00 63.62 70 LEU A CA 1
ATOM 570 C C . LEU A 1 70 ? -7.500 -6.299 19.789 1.00 63.62 70 LEU A C 1
ATOM 572 O O . LEU A 1 70 ? -7.204 -7.341 20.380 1.00 63.62 70 LEU A O 1
ATOM 576 N N . SER A 1 71 ? -7.517 -5.100 20.379 1.00 56.72 71 SER A N 1
ATOM 577 C CA . SER A 1 71 ? -7.266 -4.848 21.808 1.00 56.72 71 SER A CA 1
ATOM 578 C C . SER A 1 71 ? -8.568 -4.766 22.602 1.00 56.72 71 SER A C 1
ATOM 580 O O . SER A 1 71 ? -8.597 -5.317 23.726 1.00 56.72 71 SER A O 1
#

pLDDT: mean 84.32, std 15.61, range [36.12, 97.75]

InterPro domains:
  IPR007918 Mitochondrial distribution/morphology family 35/apoptosis [PF05254] (11-68)
  IPR007918 Mitochondrial distribution/morphology family 35/apoptosis [PTHR46403] (7-68)

Sequence (71 aa):
MTSESEFGKSASLDSSCNDFKNAYDRCFNQWFDKYLEHYSQQRIEQSTETYEKNCGGLFKKYSECLEVGLS